Protein AF-A0A453F660-F1 (afdb_monomer_lite)

Sequence (101 aa):
MCHACEMAVVWMTNQLAKNQTQDLIFKYINQLCDRIPSPMGESSVDCSRLASMPDVAFSIGGKQFVLTPEQYILKIGEGDATQCISGFTAMDIPRPRGPLW

pLDDT: mean 87.67, std 8.48, range [61.31, 98.0]

Radius of gyration: 16.18 Å; chains: 1; bounding box: 40×35×41 Å

Secondary structure (DSSP, 8-state):
-HHHHHHHHHHHHHHHHTT--HHHHHHHHHHHHTTSPPTTS--EE-GGGGGGSPPEEEEETTEEEEE-HHHHEEEESSGGG-EEEES-------TTS----

InterPro domains:
  IPR001461 Aspartic peptidase A1 [PTHR47966] (26-101)
  IPR007856 Saposin-like type B, region 1 [PF05184] (2-37)
  IPR008139 Saposin B type domain [PS50015] (1-39)
  IPR021109 Aspartic peptidase domain superfamily [G3DSA:2.40.70.10] (41-101)
  IPR021109 Aspartic peptidase domain superfamily [SSF50630] (25-101)
  IPR033121 Peptidase family A1 domain [PS51767] (1-101)

Foldseek 3Di:
DVVLVVVLVVQLVVVVVVVDDPVVSVVVSVVVVVQPADPVQKGWDDPVCQVVDDWDWDQDPNDTDIDGSVRQWDWDDDDPPTTITGNDGDDDDDPPRDDPD

Structure (mmCIF, N/CA/C/O backbone):
data_AF-A0A453F660-F1
#
_entry.id   AF-A0A453F660-F1
#
loop_
_atom_site.group_PDB
_atom_site.id
_atom_site.type_symbol
_atom_site.label_atom_id
_atom_site.label_alt_id
_atom_site.label_comp_id
_atom_site.label_asym_id
_atom_site.label_entity_id
_atom_site.label_seq_id
_atom_site.pdbx_PDB_ins_code
_atom_site.Cartn_x
_atom_site.Cartn_y
_atom_site.Cartn_z
_atom_site.occupancy
_atom_site.B_iso_or_equiv
_atom_site.auth_seq_id
_atom_site.auth_comp_id
_atom_site.auth_asym_id
_atom_site.auth_atom_id
_atom_site.pdbx_PDB_model_num
ATOM 1 N N . MET A 1 1 ? -5.625 22.706 3.826 1.00 61.31 1 MET A N 1
ATOM 2 C CA . MET A 1 1 ? -5.300 22.149 5.161 1.00 61.31 1 MET A CA 1
ATOM 3 C C . MET A 1 1 ? -6.376 21.187 5.676 1.00 61.31 1 MET A C 1
ATOM 5 O O . MET A 1 1 ? -6.010 20.182 6.266 1.00 61.31 1 MET A O 1
ATOM 9 N N . CYS A 1 2 ? -7.671 21.420 5.414 1.00 82.94 2 CYS A N 1
ATOM 10 C CA . CYS A 1 2 ? -8.749 20.552 5.914 1.00 82.94 2 CYS A CA 1
ATOM 11 C C . CYS A 1 2 ? -8.671 19.084 5.448 1.00 82.94 2 CYS A C 1
ATOM 13 O O . CYS A 1 2 ? -8.738 18.207 6.297 1.00 82.94 2 CYS A O 1
ATOM 15 N N . HIS A 1 3 ? -8.445 18.793 4.159 1.00 81.62 3 HIS A N 1
ATOM 16 C CA . HIS A 1 3 ? -8.391 17.399 3.676 1.00 81.62 3 HIS A CA 1
ATOM 17 C C . HIS A 1 3 ? -7.248 16.576 4.278 1.00 81.62 3 HIS A C 1
ATOM 19 O O . HIS A 1 3 ? -7.448 15.429 4.656 1.00 81.62 3 HIS A O 1
ATOM 25 N N . ALA A 1 4 ? -6.066 17.175 4.445 1.00 83.00 4 ALA A N 1
ATOM 26 C CA . ALA A 1 4 ? -4.954 16.509 5.120 1.00 83.00 4 ALA A CA 1
ATOM 27 C C . ALA A 1 4 ? -5.300 16.163 6.580 1.00 83.00 4 ALA A C 1
ATOM 29 O O . ALA A 1 4 ? -4.938 15.093 7.061 1.00 83.00 4 ALA A O 1
ATOM 30 N N . CYS A 1 5 ? -6.044 17.038 7.266 1.00 88.56 5 CYS A N 1
ATOM 31 C CA . CYS A 1 5 ? -6.541 16.774 8.615 1.00 88.56 5 CYS A CA 1
ATOM 32 C C . CYS A 1 5 ? -7.581 15.641 8.625 1.00 88.56 5 CYS A C 1
ATOM 34 O O . CYS A 1 5 ? -7.460 14.716 9.422 1.00 88.56 5 CYS A O 1
ATOM 36 N N . GLU A 1 6 ? -8.557 15.665 7.709 1.00 88.69 6 GLU A N 1
ATOM 37 C CA . GLU A 1 6 ? -9.554 14.592 7.565 1.00 88.69 6 GLU A CA 1
ATOM 38 C C . GLU A 1 6 ? -8.878 13.229 7.327 1.00 88.69 6 GLU A C 1
ATOM 40 O O . GLU A 1 6 ? -9.193 12.259 8.016 1.00 88.69 6 GLU A O 1
ATOM 45 N N . MET A 1 7 ? -7.888 13.164 6.427 1.00 85.06 7 MET A N 1
ATOM 46 C CA . MET A 1 7 ? -7.103 11.946 6.188 1.00 85.06 7 MET A CA 1
ATOM 47 C C . MET A 1 7 ? -6.329 11.499 7.432 1.00 85.06 7 MET A C 1
ATOM 49 O O . MET A 1 7 ? -6.378 10.324 7.796 1.00 85.06 7 MET A O 1
ATOM 53 N N . ALA A 1 8 ? -5.651 12.425 8.119 1.00 89.25 8 ALA A N 1
ATOM 54 C CA . ALA A 1 8 ? -4.893 12.108 9.326 1.00 89.25 8 ALA A CA 1
ATOM 55 C C . ALA A 1 8 ? -5.789 11.523 10.426 1.00 89.25 8 ALA A C 1
ATOM 57 O O . ALA A 1 8 ? -5.412 10.540 11.063 1.00 89.25 8 ALA A O 1
ATOM 58 N N . VAL A 1 9 ? -6.997 12.066 10.610 1.00 91.69 9 VAL A N 1
ATOM 59 C CA . VAL A 1 9 ? -7.982 11.537 11.565 1.00 91.69 9 VAL A CA 1
ATOM 60 C C . VAL A 1 9 ? -8.409 10.114 11.187 1.00 91.69 9 VAL A C 1
ATOM 62 O O . VAL A 1 9 ? -8.470 9.242 12.057 1.00 91.69 9 VAL A O 1
ATOM 65 N N . VAL A 1 10 ? -8.643 9.827 9.903 1.00 89.44 10 VAL A N 1
ATOM 66 C CA . VAL A 1 10 ? -8.953 8.462 9.432 1.00 89.44 10 VAL A CA 1
ATOM 67 C C . VAL A 1 10 ? -7.793 7.491 9.704 1.00 89.44 10 VAL A C 1
ATOM 69 O O . VAL A 1 10 ? -8.010 6.378 10.185 1.00 89.44 10 VAL A O 1
ATOM 72 N N . TRP A 1 11 ? -6.545 7.897 9.469 1.00 89.75 11 TRP A N 1
ATOM 73 C CA . TRP A 1 11 ? -5.384 7.049 9.762 1.00 89.75 11 TRP A CA 1
ATOM 74 C C . TRP A 1 11 ? -5.179 6.824 11.265 1.00 89.75 11 TRP A C 1
ATOM 76 O O . TRP A 1 11 ? -4.913 5.694 11.678 1.00 89.75 11 TRP A O 1
ATOM 86 N N . MET A 1 12 ? -5.357 7.862 12.090 1.00 92.06 12 MET A N 1
ATOM 87 C CA . MET A 1 12 ? -5.309 7.761 13.555 1.00 92.06 12 MET A CA 1
ATOM 88 C C . MET A 1 12 ? -6.357 6.780 14.073 1.00 92.06 12 MET A C 1
ATOM 90 O O . MET A 1 12 ? -6.031 5.852 14.813 1.00 92.06 12 MET A O 1
ATOM 94 N N . THR A 1 13 ? -7.612 6.955 13.655 1.00 92.50 13 THR A N 1
ATOM 95 C CA . THR A 1 13 ? -8.725 6.089 14.073 1.00 92.50 13 THR A CA 1
ATOM 96 C C . THR A 1 13 ? -8.516 4.634 13.657 1.00 92.50 13 THR A C 1
ATOM 98 O O . THR A 1 13 ? -8.815 3.740 14.447 1.00 92.50 13 THR A O 1
ATOM 101 N N . ASN A 1 14 ? -7.911 4.370 12.491 1.00 92.19 14 ASN A N 1
ATOM 102 C CA . ASN A 1 14 ? -7.547 3.007 12.093 1.00 92.19 14 ASN A CA 1
ATOM 103 C C . ASN A 1 14 ? -6.523 2.361 13.042 1.00 92.19 14 ASN A C 1
ATOM 105 O O . ASN A 1 14 ? -6.661 1.187 13.382 1.00 92.19 14 ASN A O 1
ATOM 109 N N . GLN A 1 15 ? -5.503 3.105 13.480 1.00 93.94 15 GLN A N 1
ATOM 110 C CA . GLN A 1 15 ? -4.500 2.575 14.411 1.00 93.94 15 GLN A CA 1
ATOM 111 C C . GLN A 1 15 ? -5.049 2.419 15.834 1.00 93.94 15 GLN A C 1
ATOM 113 O O . GLN A 1 15 ? -4.718 1.448 16.516 1.00 93.94 15 GLN A O 1
ATOM 118 N N . LEU A 1 16 ? -5.942 3.318 16.260 1.00 94.12 16 LEU A N 1
ATOM 119 C CA . LEU A 1 16 ? -6.677 3.178 17.518 1.00 94.12 16 LEU A CA 1
ATOM 120 C C . LEU A 1 16 ? -7.554 1.921 17.517 1.00 94.12 16 LEU A C 1
ATOM 122 O O . LEU A 1 16 ? -7.555 1.188 18.500 1.00 94.12 16 LEU A O 1
ATOM 126 N N . ALA A 1 17 ? -8.222 1.604 16.402 1.00 93.81 17 ALA A N 1
ATOM 127 C CA . ALA A 1 17 ? -8.997 0.366 16.262 1.00 93.81 17 ALA A CA 1
ATOM 128 C C . ALA A 1 17 ? -8.134 -0.908 16.370 1.00 93.81 17 ALA A C 1
ATOM 130 O O . ALA A 1 17 ? -8.646 -1.982 16.676 1.00 93.81 17 ALA A O 1
ATOM 131 N N . LYS A 1 18 ? -6.816 -0.792 16.155 1.00 94.12 18 LYS A N 1
ATOM 132 C CA . LYS A 1 18 ? -5.827 -1.862 16.363 1.00 94.12 18 LYS A CA 1
ATOM 133 C C . LYS A 1 18 ? -5.205 -1.843 17.767 1.00 94.12 18 LYS A C 1
ATOM 135 O O . LYS A 1 18 ? -4.246 -2.574 18.000 1.00 94.12 18 LYS A O 1
ATOM 140 N N . ASN A 1 19 ? -5.725 -1.025 18.688 1.00 94.56 19 ASN A N 1
ATOM 141 C CA . ASN A 1 19 ? -5.228 -0.844 20.057 1.00 94.56 19 ASN A CA 1
ATOM 142 C C . ASN A 1 19 ? -3.732 -0.470 20.136 1.00 94.56 19 ASN A C 1
ATOM 144 O O . ASN A 1 19 ? -3.023 -0.918 21.038 1.00 94.56 19 ASN A O 1
ATOM 148 N N . GLN A 1 20 ? -3.224 0.331 19.190 1.00 94.06 20 GLN A N 1
ATOM 149 C CA . GLN A 1 20 ? -1.834 0.805 19.235 1.00 94.06 20 GLN A CA 1
ATOM 150 C C . GLN A 1 20 ? -1.618 1.926 20.265 1.00 94.06 20 GLN A C 1
ATOM 152 O O . GLN A 1 20 ? -2.543 2.653 20.622 1.00 94.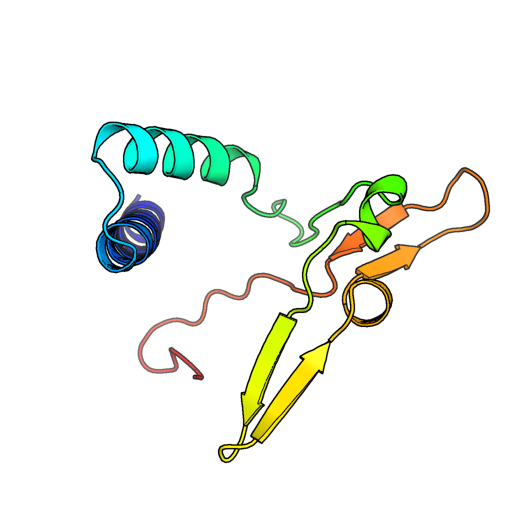06 20 GLN A O 1
ATOM 157 N N . THR A 1 21 ? -0.372 2.092 20.725 1.00 95.88 21 THR A N 1
ATOM 158 C CA . THR A 1 21 ? 0.009 3.175 21.645 1.00 95.88 21 THR A CA 1
ATOM 159 C C . THR A 1 21 ? 0.141 4.511 20.923 1.00 95.88 21 THR A C 1
ATOM 161 O O . THR A 1 21 ? 0.459 4.565 19.735 1.00 95.88 21 THR A O 1
ATOM 164 N N . GLN A 1 22 ? -0.036 5.604 21.666 1.00 93.62 22 GLN A N 1
ATOM 165 C CA . GLN A 1 22 ? 0.083 6.967 21.148 1.00 93.62 22 GLN A CA 1
ATOM 166 C C . GLN A 1 22 ? 1.399 7.193 20.378 1.00 93.62 22 GLN A C 1
ATOM 168 O O . GLN A 1 22 ? 1.372 7.706 19.260 1.00 93.62 22 GLN A O 1
ATOM 173 N N . ASP A 1 23 ? 2.533 6.749 20.924 1.00 95.25 23 ASP A N 1
ATOM 174 C CA . ASP A 1 23 ? 3.846 6.931 20.291 1.00 95.25 23 ASP A CA 1
ATOM 175 C C . ASP A 1 23 ? 3.973 6.179 18.958 1.00 95.25 23 ASP A C 1
ATOM 177 O O . ASP A 1 23 ? 4.539 6.699 17.991 1.00 95.25 23 ASP A O 1
ATOM 181 N N . LEU A 1 24 ? 3.411 4.968 18.873 1.00 93.81 24 LEU A N 1
ATOM 182 C CA . LEU A 1 24 ? 3.399 4.186 17.636 1.00 93.81 24 LEU A CA 1
ATOM 183 C C . LEU A 1 24 ? 2.482 4.812 16.585 1.00 93.81 24 LEU A C 1
ATOM 185 O O . LEU A 1 24 ? 2.858 4.865 15.415 1.00 93.81 24 LEU A O 1
ATOM 189 N N . ILE A 1 25 ? 1.331 5.347 17.000 1.00 92.81 25 ILE A N 1
ATOM 190 C CA . ILE A 1 25 ? 0.396 6.049 16.114 1.00 92.81 25 ILE A CA 1
ATOM 191 C C . ILE A 1 25 ? 1.074 7.275 15.497 1.00 92.81 25 ILE A C 1
ATOM 193 O O . ILE A 1 25 ? 1.049 7.440 14.277 1.00 92.81 25 ILE A O 1
ATOM 197 N N . PHE A 1 26 ? 1.739 8.103 16.309 1.00 91.62 26 PHE A N 1
ATOM 198 C CA . PHE A 1 26 ? 2.462 9.274 15.805 1.00 91.62 26 PHE A CA 1
ATOM 199 C C . PHE A 1 26 ? 3.600 8.890 14.860 1.00 91.62 26 PHE A C 1
ATOM 201 O O . PHE A 1 26 ? 3.741 9.484 13.789 1.00 91.62 26 PHE A O 1
ATOM 208 N N . LYS A 1 27 ? 4.385 7.865 15.212 1.00 92.94 27 LYS A N 1
ATOM 209 C CA . LYS A 1 27 ? 5.447 7.352 14.340 1.00 92.94 27 LYS A CA 1
ATOM 210 C C . LYS A 1 27 ? 4.891 6.864 13.001 1.00 92.94 27 LYS A C 1
ATOM 212 O O . LYS A 1 27 ? 5.457 7.185 11.959 1.00 92.94 27 LYS A O 1
ATOM 217 N N . TYR A 1 28 ? 3.792 6.115 13.025 1.00 90.56 28 TYR A N 1
ATOM 218 C CA . TYR A 1 28 ? 3.140 5.593 11.828 1.00 90.56 28 TYR A CA 1
ATOM 219 C C . TYR A 1 28 ? 2.650 6.717 10.909 1.00 90.56 28 TYR A C 1
ATOM 221 O O . TYR A 1 28 ? 2.920 6.688 9.713 1.00 90.56 28 TYR A O 1
ATOM 229 N N . ILE A 1 29 ? 1.989 7.737 11.460 1.00 89.75 29 ILE A N 1
ATOM 230 C CA . ILE A 1 29 ? 1.444 8.850 10.669 1.00 89.75 29 ILE A CA 1
ATOM 231 C C . ILE A 1 29 ? 2.551 9.669 10.016 1.00 89.75 29 ILE A C 1
ATOM 233 O O . ILE A 1 29 ? 2.441 9.993 8.838 1.00 89.75 29 ILE A O 1
ATOM 237 N N . ASN A 1 30 ? 3.643 9.941 10.734 1.00 88.12 30 ASN A N 1
ATOM 238 C CA . ASN A 1 30 ? 4.788 10.643 10.152 1.00 88.12 30 ASN A CA 1
ATOM 239 C C . ASN A 1 30 ? 5.376 9.877 8.957 1.00 88.12 30 ASN A C 1
ATOM 241 O O . ASN A 1 30 ? 5.711 10.488 7.950 1.00 88.12 30 ASN A O 1
ATOM 245 N N . GLN A 1 31 ? 5.425 8.543 9.025 1.00 87.94 31 GLN A N 1
ATOM 246 C CA . GLN A 1 31 ? 5.881 7.711 7.906 1.00 87.94 31 GLN A CA 1
ATOM 247 C C . GLN A 1 31 ? 4.909 7.684 6.718 1.00 87.94 31 GLN A C 1
ATOM 249 O O . GLN A 1 31 ? 5.322 7.353 5.608 1.00 87.94 31 GLN A O 1
ATOM 254 N N . LEU A 1 32 ? 3.621 7.975 6.925 1.00 84.75 32 LEU A N 1
ATOM 255 C CA . LEU A 1 32 ? 2.648 8.027 5.831 1.00 84.75 32 LEU A CA 1
ATOM 256 C C . LEU A 1 32 ? 2.816 9.272 4.964 1.00 84.75 32 LEU A C 1
ATOM 258 O O . LEU A 1 32 ? 2.539 9.196 3.770 1.00 84.75 32 LEU A O 1
ATOM 262 N N . CYS A 1 33 ? 3.310 10.379 5.523 1.00 78.88 33 CYS A N 1
ATOM 263 C CA . CYS A 1 33 ? 3.619 11.587 4.756 1.00 78.88 33 CYS A CA 1
ATOM 264 C C . CYS A 1 33 ? 4.614 11.305 3.619 1.00 78.88 33 CYS A C 1
ATOM 266 O O . CYS A 1 33 ? 4.436 11.812 2.516 1.00 78.88 33 CYS A O 1
ATOM 268 N N . ASP A 1 34 ? 5.589 10.423 3.860 1.00 79.75 34 ASP A N 1
ATOM 269 C CA . ASP A 1 34 ? 6.595 10.012 2.869 1.00 79.75 34 ASP A CA 1
ATOM 270 C C . ASP A 1 34 ? 6.038 9.065 1.790 1.00 79.75 34 ASP A C 1
ATOM 272 O O . ASP A 1 34 ? 6.735 8.711 0.841 1.00 79.75 34 ASP A O 1
ATOM 276 N N . ARG A 1 35 ? 4.793 8.602 1.952 1.00 77.75 35 ARG A N 1
ATOM 277 C CA . ARG A 1 35 ? 4.131 7.618 1.080 1.00 77.75 35 ARG A CA 1
ATOM 278 C C . ARG A 1 35 ? 2.915 8.186 0.358 1.00 77.75 35 ARG A C 1
ATOM 280 O O . ARG A 1 35 ? 2.179 7.429 -0.273 1.00 77.75 35 ARG A O 1
ATOM 287 N N . ILE A 1 36 ? 2.682 9.492 0.470 1.00 77.12 36 ILE A N 1
ATOM 288 C CA . ILE A 1 36 ? 1.638 10.164 -0.301 1.00 77.12 36 ILE A CA 1
ATOM 289 C C . ILE A 1 36 ? 2.006 10.038 -1.790 1.00 77.12 36 ILE A C 1
ATOM 291 O O . ILE A 1 36 ? 3.159 10.304 -2.141 1.00 77.12 36 ILE A O 1
ATOM 295 N N . PRO A 1 37 ? 1.068 9.615 -2.662 1.00 73.25 37 PRO A N 1
ATOM 296 C CA . PRO A 1 37 ? 1.330 9.482 -4.090 1.00 73.25 37 PRO A CA 1
ATOM 297 C C . PRO A 1 37 ? 1.889 10.770 -4.693 1.00 73.25 37 PRO A C 1
ATOM 299 O O . PRO A 1 37 ? 1.577 11.875 -4.237 1.00 73.25 37 PRO A O 1
ATOM 302 N N . SER A 1 38 ? 2.693 10.630 -5.748 1.00 70.38 38 SER A N 1
ATOM 303 C CA . SER A 1 38 ? 3.195 11.789 -6.487 1.00 70.38 38 SER A CA 1
ATOM 304 C C . SER A 1 38 ? 2.032 12.635 -7.040 1.00 70.38 38 SER A C 1
ATOM 306 O O . SER A 1 38 ? 0.932 12.112 -7.234 1.00 70.38 38 SER A O 1
ATOM 308 N N . PRO A 1 39 ? 2.240 13.927 -7.363 1.00 69.94 39 PRO A N 1
ATOM 309 C CA . PRO A 1 39 ? 1.196 14.761 -7.970 1.00 69.94 39 PRO A CA 1
ATOM 310 C C . PRO A 1 39 ? 0.612 14.190 -9.272 1.00 69.94 39 PRO A C 1
ATOM 312 O O . PRO A 1 39 ? -0.506 14.535 -9.641 1.00 69.94 39 PRO A O 1
ATOM 315 N N . MET A 1 40 ? 1.358 13.316 -9.960 1.00 68.69 40 MET A N 1
ATOM 316 C CA . MET A 1 40 ? 0.915 12.609 -11.166 1.00 68.69 40 MET A CA 1
ATOM 317 C C . MET A 1 40 ? 0.153 11.304 -10.864 1.00 68.69 40 MET A C 1
ATOM 319 O O . MET A 1 40 ? -0.245 10.600 -11.783 1.00 68.69 40 MET A O 1
ATOM 323 N N . GLY A 1 41 ? -0.081 10.981 -9.588 1.00 71.31 41 GLY A N 1
ATOM 324 C CA . GLY A 1 41 ? -0.863 9.824 -9.140 1.00 71.31 41 GLY A CA 1
ATOM 325 C C . GLY A 1 41 ? -0.097 8.499 -9.123 1.00 71.31 41 GLY A C 1
ATOM 326 O O . GLY A 1 41 ? -0.634 7.491 -8.665 1.00 71.31 41 GLY A O 1
ATOM 327 N N . GLU A 1 42 ? 1.153 8.495 -9.584 1.00 74.50 42 GLU A N 1
ATOM 328 C CA . GLU A 1 42 ? 2.012 7.315 -9.605 1.00 74.50 42 GLU A CA 1
ATOM 329 C C . GLU A 1 42 ? 2.656 7.087 -8.235 1.00 74.50 42 GLU A C 1
ATOM 331 O O . GLU A 1 42 ? 3.167 8.021 -7.601 1.00 74.50 42 GLU A O 1
ATOM 336 N N . SER A 1 43 ? 2.673 5.821 -7.818 1.00 84.38 43 SER A N 1
ATOM 337 C CA . SER A 1 43 ? 3.342 5.349 -6.606 1.00 84.38 43 SER A CA 1
ATOM 338 C C . SER A 1 43 ? 4.362 4.283 -6.994 1.00 84.38 43 SER A C 1
ATOM 340 O O . SER A 1 43 ? 4.019 3.107 -7.149 1.00 84.38 43 SER A O 1
ATOM 342 N N . SER A 1 44 ? 5.606 4.719 -7.201 1.00 86.69 44 SER A N 1
ATOM 343 C CA . SER A 1 44 ? 6.731 3.832 -7.511 1.00 86.69 44 SER A CA 1
ATOM 344 C C . SER A 1 44 ? 7.046 2.929 -6.319 1.00 86.69 44 SER A C 1
ATOM 346 O O . SER A 1 44 ? 7.034 3.375 -5.168 1.00 86.69 44 SER A O 1
ATOM 348 N N . VAL A 1 45 ? 7.333 1.660 -6.594 1.00 89.00 45 VAL A N 1
ATOM 349 C CA . VAL A 1 45 ? 7.719 0.670 -5.587 1.00 89.00 45 VAL A CA 1
ATOM 350 C C . 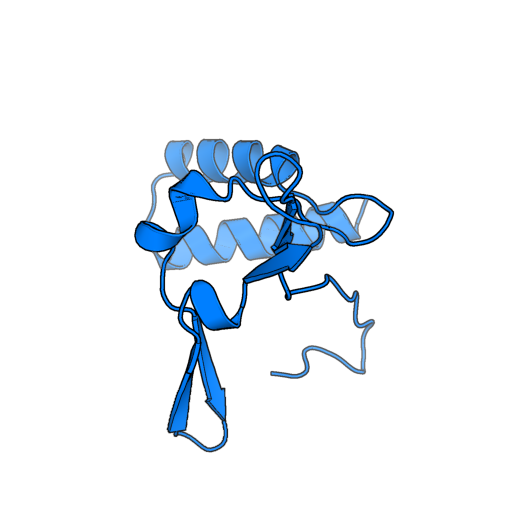VAL A 1 45 ? 9.002 -0.039 -5.996 1.00 89.00 45 VAL A C 1
ATOM 352 O O . VAL A 1 45 ? 9.328 -0.163 -7.174 1.00 89.00 45 VAL A O 1
ATOM 355 N N . ASP A 1 46 ? 9.726 -0.547 -5.006 1.00 88.75 46 ASP A N 1
ATOM 356 C CA . ASP A 1 46 ? 10.898 -1.379 -5.246 1.00 88.75 46 ASP A CA 1
ATOM 357 C C . ASP A 1 46 ? 10.470 -2.756 -5.780 1.00 88.75 46 ASP A C 1
ATOM 359 O O . ASP A 1 46 ? 9.853 -3.552 -5.062 1.00 88.75 46 ASP A O 1
ATOM 363 N N . CYS A 1 47 ? 10.820 -3.040 -7.038 1.00 90.44 47 CYS A N 1
ATOM 364 C CA . CYS A 1 47 ? 10.529 -4.308 -7.703 1.00 90.44 47 CYS A CA 1
ATOM 365 C C . CYS A 1 47 ? 11.068 -5.530 -6.945 1.00 90.44 47 CYS A C 1
ATOM 367 O O . CYS A 1 47 ? 10.462 -6.600 -7.012 1.00 90.44 47 CYS A O 1
ATOM 369 N N . SER A 1 48 ? 12.182 -5.394 -6.215 1.00 91.31 48 SER A N 1
ATOM 370 C CA . SER A 1 48 ? 12.797 -6.504 -5.471 1.00 91.31 48 SER A CA 1
ATOM 371 C C . SER A 1 48 ? 11.959 -6.954 -4.272 1.00 91.31 48 SER A C 1
ATOM 373 O O . SER A 1 48 ? 12.106 -8.072 -3.778 1.00 91.31 48 SER A O 1
ATOM 375 N N . ARG A 1 49 ? 11.035 -6.100 -3.819 1.00 90.62 49 ARG A N 1
ATOM 376 C CA . ARG A 1 49 ? 10.217 -6.339 -2.629 1.00 90.62 49 ARG A CA 1
ATOM 377 C C . ARG A 1 49 ? 8.888 -7.016 -2.925 1.00 90.62 49 ARG A C 1
ATOM 379 O O . ARG A 1 49 ? 8.184 -7.315 -1.964 1.00 90.62 49 ARG A O 1
ATOM 386 N N . LEU A 1 50 ? 8.562 -7.292 -4.191 1.00 92.19 50 LEU A N 1
ATOM 387 C CA . LEU A 1 50 ? 7.274 -7.861 -4.610 1.00 92.19 50 LEU A CA 1
ATOM 388 C C . LEU A 1 50 ? 6.867 -9.084 -3.781 1.00 92.19 50 LEU A C 1
ATOM 390 O O . LEU A 1 50 ? 5.786 -9.104 -3.208 1.00 92.19 50 LEU A O 1
ATOM 394 N N . ALA A 1 51 ? 7.787 -10.038 -3.615 1.00 92.81 51 ALA A N 1
ATOM 395 C CA . ALA A 1 51 ? 7.545 -11.284 -2.885 1.00 92.81 51 ALA A CA 1
ATOM 396 C C . ALA A 1 51 ? 7.266 -11.093 -1.379 1.00 92.81 51 ALA A C 1
ATOM 398 O O . ALA A 1 51 ? 6.805 -12.012 -0.712 1.00 92.81 51 ALA A O 1
ATOM 399 N N . SER A 1 52 ? 7.581 -9.916 -0.829 1.00 94.75 52 SER A N 1
ATOM 400 C CA . SER A 1 52 ? 7.322 -9.557 0.572 1.00 94.75 52 SER A CA 1
ATOM 401 C C . SER A 1 52 ? 6.073 -8.696 0.756 1.00 94.75 52 SER A C 1
ATOM 403 O O . SER A 1 52 ? 5.719 -8.364 1.889 1.00 94.75 52 SER A O 1
ATOM 405 N N . MET A 1 53 ? 5.443 -8.269 -0.341 1.00 94.94 53 MET A N 1
ATOM 406 C CA . MET A 1 53 ? 4.255 -7.434 -0.270 1.00 94.94 53 MET A CA 1
ATOM 407 C C . MET A 1 53 ? 3.030 -8.281 0.101 1.00 94.94 53 MET A C 1
ATOM 409 O O . MET A 1 53 ? 2.958 -9.454 -0.260 1.00 94.94 53 MET A O 1
ATOM 413 N N . PRO A 1 54 ? 2.070 -7.715 0.849 1.00 96.50 54 PRO A N 1
ATOM 414 C CA . PRO A 1 54 ? 0.892 -8.455 1.269 1.00 96.50 54 PRO A CA 1
ATOM 415 C C . PRO A 1 54 ? -0.089 -8.649 0.112 1.00 96.50 54 PRO A C 1
ATOM 417 O O . PRO A 1 54 ? -0.176 -7.816 -0.791 1.00 96.50 54 PRO A O 1
ATOM 420 N N . ASP A 1 55 ? -0.904 -9.690 0.206 1.00 97.31 55 ASP A N 1
ATOM 421 C CA . ASP A 1 55 ? -2.108 -9.805 -0.608 1.00 97.31 55 ASP A CA 1
ATOM 422 C C . ASP A 1 55 ? -3.130 -8.725 -0.213 1.00 97.31 55 ASP A C 1
ATOM 424 O O . ASP A 1 55 ? -3.301 -8.399 0.968 1.00 97.31 55 ASP A O 1
ATOM 428 N N . VAL A 1 56 ? -3.839 -8.181 -1.204 1.00 96.00 56 VAL A N 1
ATOM 429 C CA . VAL A 1 56 ? -4.918 -7.202 -1.003 1.00 96.00 56 VAL A CA 1
ATOM 430 C C . VAL A 1 56 ? -6.251 -7.863 -1.318 1.00 96.00 56 VAL A C 1
ATOM 432 O O . VAL A 1 56 ? -6.405 -8.459 -2.376 1.00 96.00 56 VAL A O 1
ATOM 435 N N . ALA A 1 57 ? -7.238 -7.742 -0.429 1.00 96.56 57 ALA A N 1
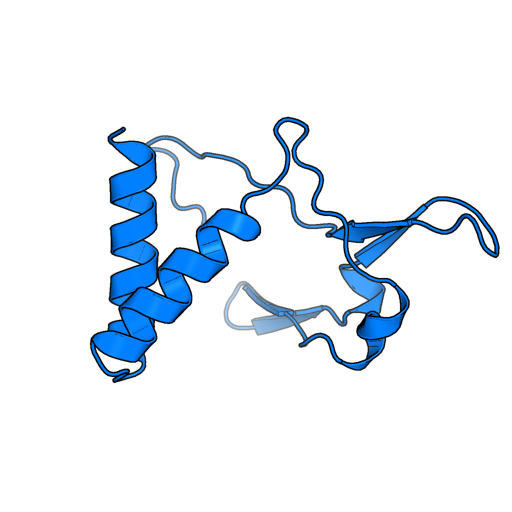ATOM 436 C CA . ALA A 1 57 ? -8.549 -8.361 -0.612 1.00 96.56 57 ALA A CA 1
ATOM 437 C C . ALA A 1 57 ? -9.680 -7.326 -0.649 1.00 96.56 57 ALA A C 1
ATOM 439 O O . ALA A 1 57 ? -9.807 -6.499 0.255 1.00 96.56 57 ALA A O 1
ATOM 440 N N . PHE A 1 58 ? -10.550 -7.428 -1.656 1.00 94.88 58 PHE A N 1
ATOM 441 C CA . PHE A 1 58 ? -11.795 -6.664 -1.755 1.00 94.88 58 PHE A CA 1
ATOM 442 C C . PHE A 1 58 ? -12.995 -7.549 -1.421 1.00 94.88 58 PHE A C 1
ATOM 444 O O . PHE A 1 58 ? -13.099 -8.672 -1.909 1.00 94.88 58 PHE A O 1
ATOM 451 N N . SER A 1 59 ? -13.923 -7.041 -0.609 1.00 95.00 59 SER A N 1
ATOM 452 C CA . SER A 1 59 ? -15.180 -7.736 -0.308 1.00 95.00 59 SER A CA 1
ATOM 453 C C . SER A 1 59 ? -16.293 -7.225 -1.218 1.00 95.00 59 SER A C 1
ATOM 455 O O . SER A 1 59 ? -16.735 -6.091 -1.068 1.00 95.00 59 SER A O 1
ATOM 457 N N . ILE A 1 60 ? -16.757 -8.053 -2.157 1.00 95.31 60 ILE A N 1
ATOM 458 C CA . ILE A 1 60 ? -17.804 -7.697 -3.127 1.00 95.31 60 ILE A CA 1
ATOM 459 C C . ILE A 1 60 ? -18.906 -8.754 -3.049 1.00 95.31 60 ILE A C 1
ATOM 461 O O . ILE A 1 60 ? -18.664 -9.941 -3.268 1.00 95.31 60 ILE A O 1
ATOM 465 N N . GLY A 1 61 ? -20.124 -8.339 -2.684 1.00 94.12 61 GLY A N 1
ATOM 466 C CA . GLY A 1 61 ? -21.255 -9.261 -2.514 1.00 94.12 61 GLY A CA 1
ATOM 467 C C . GLY A 1 61 ? -21.007 -10.350 -1.459 1.00 94.12 61 GLY A C 1
ATOM 468 O O . GLY A 1 61 ? -21.409 -11.494 -1.652 1.00 94.12 61 GLY A O 1
ATOM 469 N N . GLY A 1 62 ? -20.280 -10.021 -0.383 1.00 93.56 62 GLY A N 1
ATOM 470 C CA . GLY A 1 62 ? -19.920 -10.960 0.689 1.00 93.56 62 GLY A CA 1
ATOM 471 C C . GLY A 1 62 ? -18.814 -11.964 0.335 1.00 93.56 62 GLY A C 1
ATOM 472 O O . GLY A 1 62 ? -18.470 -12.798 1.168 1.00 93.56 62 GLY A O 1
ATOM 473 N N . LYS A 1 63 ? -18.241 -11.894 -0.874 1.00 96.44 63 LYS A N 1
ATOM 474 C CA . LYS A 1 63 ? -17.111 -12.727 -1.309 1.00 96.44 63 LYS A CA 1
ATOM 475 C C . LYS A 1 63 ? -15.815 -11.925 -1.300 1.00 96.44 63 LYS A C 1
ATOM 477 O O . LYS A 1 63 ? -15.824 -10.747 -1.650 1.00 96.44 63 LYS A O 1
ATOM 482 N N . GLN A 1 64 ? -14.712 -12.575 -0.936 1.00 97.56 64 GLN A N 1
ATOM 483 C CA . GLN A 1 64 ? -13.380 -11.975 -0.996 1.00 97.56 64 GLN A CA 1
ATOM 484 C C . GLN A 1 64 ? -12.736 -12.206 -2.365 1.00 97.56 64 GLN A C 1
ATOM 486 O O . GLN A 1 64 ? -12.679 -13.336 -2.848 1.00 97.56 64 GLN A O 1
ATOM 491 N N . PHE A 1 65 ? -12.228 -11.131 -2.958 1.00 97.31 65 PHE A N 1
ATOM 492 C CA . PHE A 1 65 ? -11.441 -11.122 -4.184 1.00 97.31 65 PHE A CA 1
ATOM 493 C C . PHE A 1 65 ? -10.025 -10.688 -3.830 1.00 97.31 65 PHE A C 1
ATOM 495 O O . PHE A 1 65 ? -9.791 -9.518 -3.530 1.00 97.31 65 PHE A O 1
ATOM 502 N N . VAL A 1 66 ? -9.115 -11.657 -3.807 1.00 98.00 66 VAL A N 1
ATOM 503 C CA . VAL A 1 66 ? -7.717 -11.461 -3.419 1.00 98.00 66 VAL A CA 1
ATOM 504 C C . VAL A 1 66 ? -6.884 -11.139 -4.656 1.00 98.00 66 VAL A C 1
ATOM 506 O O . VAL A 1 66 ? -7.023 -11.800 -5.683 1.00 98.00 66 VAL A O 1
ATOM 509 N N . LEU A 1 67 ? -6.031 -10.127 -4.539 1.00 97.88 67 LEU A N 1
ATOM 510 C CA . LEU A 1 67 ? -5.021 -9.731 -5.509 1.00 97.88 67 LEU A CA 1
ATOM 511 C C . LEU A 1 67 ? -3.639 -9.979 -4.905 1.00 97.88 67 LEU A C 1
ATOM 513 O O . LEU A 1 67 ? -3.320 -9.410 -3.855 1.00 97.88 67 LEU A O 1
ATOM 517 N N . THR A 1 68 ? -2.822 -10.787 -5.576 1.00 97.31 68 THR A N 1
ATOM 518 C CA . THR A 1 68 ? -1.415 -10.988 -5.198 1.00 97.31 68 THR A CA 1
ATOM 519 C C . THR A 1 68 ? -0.553 -9.806 -5.660 1.00 97.31 68 THR A C 1
ATOM 521 O O . THR A 1 68 ? -0.973 -9.058 -6.555 1.00 97.31 68 THR A O 1
ATOM 524 N N . PRO A 1 69 ? 0.661 -9.618 -5.109 1.00 96.69 69 PRO A N 1
ATOM 525 C CA . PRO A 1 69 ? 1.583 -8.563 -5.537 1.00 96.69 69 PRO A CA 1
ATOM 526 C C . PRO A 1 69 ? 1.831 -8.514 -7.045 1.00 96.69 69 PRO A C 1
ATOM 528 O O . PRO A 1 69 ? 1.910 -7.437 -7.631 1.00 96.69 69 PRO A O 1
ATOM 531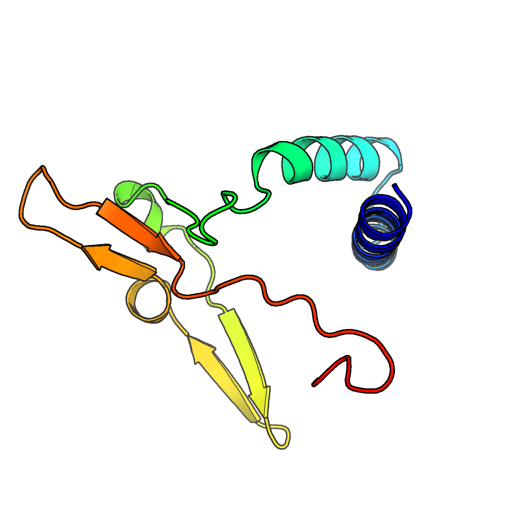 N N . GLU A 1 70 ? 1.886 -9.670 -7.700 1.00 95.12 70 GLU A N 1
ATOM 532 C CA . GLU A 1 70 ? 2.070 -9.783 -9.148 1.00 95.12 70 GLU A CA 1
ATOM 533 C C . GLU A 1 70 ? 0.864 -9.271 -9.946 1.00 95.12 70 GLU A C 1
ATOM 535 O O . GLU A 1 70 ? 1.010 -8.943 -11.121 1.00 95.12 70 GLU A O 1
ATOM 540 N N . GLN A 1 71 ? -0.321 -9.215 -9.333 1.00 96.06 71 GLN A N 1
ATOM 541 C CA . GLN A 1 71 ? -1.562 -8.781 -9.976 1.00 96.06 71 GLN A CA 1
ATOM 542 C C . GLN A 1 71 ? -1.843 -7.290 -9.782 1.00 96.06 71 GLN A C 1
ATOM 544 O O . GLN A 1 71 ? -2.460 -6.679 -10.652 1.00 96.06 71 GLN A O 1
ATOM 549 N N . TYR A 1 72 ? -1.423 -6.701 -8.657 1.00 95.25 72 TYR A N 1
ATOM 550 C CA . TYR A 1 72 ? -1.672 -5.283 -8.373 1.00 95.25 72 TYR A CA 1
ATOM 551 C C . TYR A 1 72 ? -0.458 -4.369 -8.590 1.00 95.25 72 TYR A C 1
ATOM 553 O O . TYR A 1 72 ? -0.604 -3.152 -8.479 1.00 95.25 72 TYR A O 1
ATOM 561 N N . ILE A 1 73 ? 0.726 -4.906 -8.907 1.00 95.00 73 ILE A N 1
ATOM 562 C CA . ILE A 1 73 ? 1.899 -4.115 -9.303 1.00 95.00 73 ILE A CA 1
ATOM 563 C C . ILE A 1 73 ? 2.146 -4.239 -10.806 1.00 95.00 73 ILE A C 1
ATOM 565 O O . ILE A 1 73 ? 2.302 -5.330 -11.350 1.00 95.00 73 ILE A O 1
ATOM 569 N N . LEU A 1 74 ? 2.249 -3.091 -11.468 1.00 93.00 74 LEU A N 1
ATOM 570 C CA . LEU A 1 74 ? 2.558 -2.971 -12.885 1.00 93.00 74 LEU A CA 1
ATOM 571 C C . LEU A 1 74 ? 4.072 -2.859 -13.077 1.00 93.00 74 LEU A C 1
ATOM 573 O O . LEU A 1 74 ? 4.721 -2.052 -12.414 1.00 93.00 74 LEU A O 1
ATOM 577 N N . LYS A 1 75 ? 4.628 -3.644 -14.003 1.00 92.06 75 LYS A N 1
ATOM 578 C CA . LYS A 1 75 ? 6.031 -3.555 -14.432 1.00 92.06 75 LYS A CA 1
ATOM 579 C C . LYS A 1 75 ? 6.092 -2.852 -15.782 1.00 92.06 75 LYS A C 1
ATOM 581 O O . LYS A 1 75 ? 5.463 -3.311 -16.731 1.00 92.06 75 LYS A O 1
ATOM 586 N N . ILE A 1 76 ? 6.824 -1.748 -15.858 1.00 89.88 76 ILE A N 1
ATOM 587 C CA . ILE A 1 76 ? 6.975 -0.930 -17.064 1.00 89.88 76 ILE A CA 1
ATOM 588 C C . ILE A 1 76 ? 8.452 -0.912 -17.456 1.00 89.88 76 ILE A C 1
ATOM 590 O O . ILE A 1 76 ? 9.310 -0.687 -16.607 1.00 89.88 76 ILE A O 1
ATOM 594 N N . GLY A 1 77 ? 8.747 -1.134 -18.736 1.00 88.00 77 GLY A N 1
ATOM 595 C CA . GLY A 1 77 ? 10.117 -1.275 -19.237 1.00 88.00 77 GLY A CA 1
ATOM 596 C C . GLY A 1 77 ? 10.590 -2.731 -19.271 1.00 88.00 77 GLY A C 1
ATOM 597 O O . GLY A 1 77 ? 9.818 -3.653 -19.012 1.00 88.00 7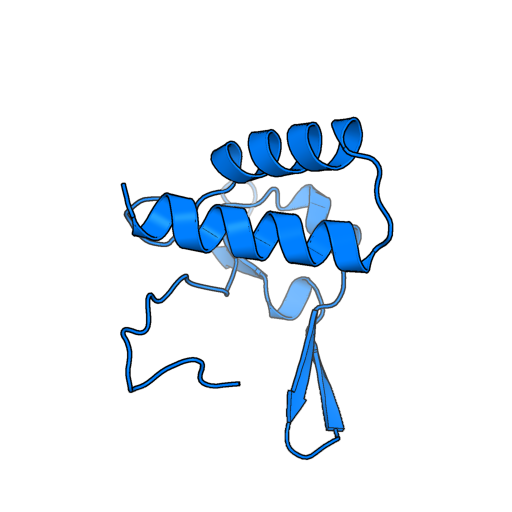7 GLY A O 1
ATOM 598 N N . GLU A 1 78 ? 11.858 -2.933 -19.626 1.00 85.25 78 GLU A N 1
ATOM 599 C CA . GLU A 1 78 ? 12.460 -4.259 -19.797 1.00 85.25 78 GLU A CA 1
ATOM 600 C C . GLU A 1 78 ? 13.828 -4.347 -19.110 1.00 85.25 78 GLU A C 1
ATOM 602 O O . GLU A 1 78 ? 14.575 -3.367 -19.034 1.00 85.25 78 GLU A O 1
ATOM 607 N N . GLY A 1 79 ? 14.167 -5.546 -18.627 1.00 82.50 79 GLY A N 1
ATOM 608 C CA . GLY A 1 79 ? 15.463 -5.838 -18.012 1.00 82.50 79 GLY A CA 1
ATOM 609 C C . GLY A 1 79 ? 15.764 -4.943 -16.809 1.00 82.50 79 GLY A C 1
ATOM 610 O O . GLY A 1 79 ? 14.895 -4.696 -15.970 1.00 82.50 79 GLY A O 1
ATOM 611 N N . ASP A 1 80 ? 16.989 -4.429 -16.744 1.00 81.62 80 ASP A N 1
ATOM 612 C CA . ASP A 1 80 ? 17.466 -3.585 -15.641 1.00 81.62 80 ASP A CA 1
ATOM 613 C C . ASP A 1 80 ? 16.785 -2.205 -15.582 1.00 81.62 80 ASP A C 1
ATOM 615 O O . ASP A 1 80 ? 16.873 -1.516 -14.568 1.00 81.62 80 ASP A O 1
ATOM 619 N N . ALA A 1 81 ? 16.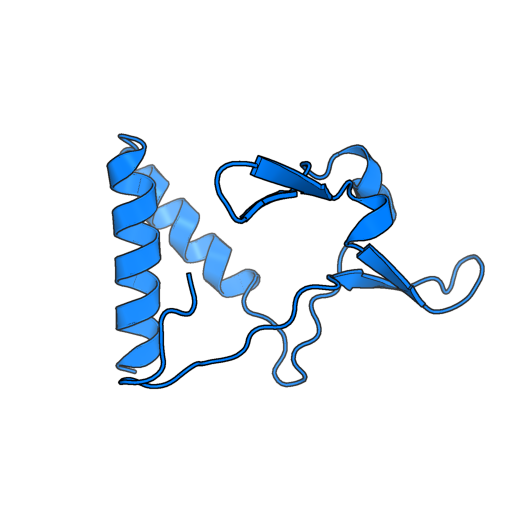074 -1.805 -16.642 1.00 84.06 81 ALA A N 1
ATOM 620 C CA . ALA A 1 81 ? 15.293 -0.569 -16.689 1.00 84.06 81 ALA A CA 1
ATOM 621 C C . ALA A 1 81 ? 13.829 -0.766 -16.246 1.00 84.06 81 ALA A C 1
ATOM 623 O O . ALA A 1 81 ? 13.003 0.125 -16.444 1.00 84.06 81 ALA A O 1
ATOM 624 N N . THR A 1 82 ? 13.485 -1.924 -15.671 1.00 90.31 82 THR A N 1
ATOM 625 C CA . THR A 1 82 ? 12.118 -2.205 -15.213 1.00 90.31 82 THR A CA 1
ATOM 626 C C . THR A 1 82 ? 11.752 -1.328 -14.014 1.00 90.31 82 THR A C 1
ATOM 628 O O . THR A 1 82 ? 12.356 -1.427 -12.946 1.00 90.31 82 THR A O 1
ATOM 631 N N . GLN A 1 83 ? 10.701 -0.526 -14.163 1.00 90.38 83 GLN A N 1
ATOM 632 C CA . GLN A 1 83 ? 10.075 0.235 -13.088 1.00 90.38 83 GLN A CA 1
ATOM 633 C C . GLN A 1 83 ? 8.811 -0.481 -12.601 1.00 90.38 83 GLN A C 1
ATOM 635 O O . GLN A 1 83 ? 7.995 -0.929 -13.406 1.00 90.38 83 GLN A O 1
ATOM 640 N N . CYS A 1 84 ? 8.621 -0.555 -11.283 1.00 92.25 84 CYS A N 1
ATOM 641 C CA . CYS A 1 84 ? 7.404 -1.095 -10.684 1.00 92.25 84 CYS A CA 1
ATOM 642 C C . CYS A 1 84 ? 6.525 0.027 -10.138 1.00 92.25 84 CYS A C 1
ATOM 644 O O . CYS A 1 84 ? 6.984 0.873 -9.371 1.00 92.25 84 CYS A O 1
ATOM 646 N N . ILE A 1 85 ? 5.251 0.021 -10.518 1.00 91.44 85 ILE A N 1
ATOM 647 C CA . ILE A 1 85 ? 4.266 1.024 -10.114 1.00 91.44 85 ILE A CA 1
ATOM 648 C C . ILE A 1 85 ? 3.058 0.316 -9.506 1.00 91.44 85 ILE A C 1
ATOM 650 O O . ILE A 1 85 ? 2.592 -0.699 -10.022 1.00 91.44 85 ILE A O 1
ATOM 654 N N . SER A 1 86 ? 2.536 0.851 -8.405 1.00 91.44 86 SER A N 1
ATOM 655 C CA . SER A 1 86 ? 1.239 0.433 -7.867 1.00 91.44 86 SER A CA 1
ATOM 656 C C . SER A 1 86 ? 0.132 0.606 -8.910 1.00 91.44 86 SER A C 1
ATOM 658 O O . SER A 1 86 ? -0.058 1.700 -9.433 1.00 91.44 86 SER A O 1
ATOM 660 N N . GLY A 1 87 ? -0.652 -0.444 -9.154 1.00 91.62 87 GLY A N 1
ATOM 661 C CA . GLY A 1 87 ? -1.877 -0.374 -9.956 1.00 91.62 87 GLY A CA 1
ATOM 662 C C . GLY A 1 87 ? -3.025 0.367 -9.258 1.00 91.62 87 GLY A C 1
ATOM 663 O O . GLY A 1 87 ? -4.053 0.630 -9.877 1.00 91.62 87 GLY A O 1
ATOM 664 N N . PHE A 1 88 ? -2.868 0.718 -7.977 1.00 89.88 88 PHE A N 1
ATOM 665 C CA . PHE A 1 88 ? -3.795 1.591 -7.260 1.00 89.88 88 PHE A CA 1
ATOM 666 C C . PHE A 1 88 ? -3.446 3.060 -7.485 1.00 89.88 88 PHE A C 1
ATOM 668 O O . PHE A 1 88 ? -2.313 3.476 -7.234 1.00 89.88 88 PHE A O 1
ATOM 675 N N . THR A 1 89 ? -4.452 3.848 -7.857 1.00 85.00 89 THR A N 1
ATOM 676 C CA . THR A 1 89 ? -4.368 5.304 -7.994 1.00 85.00 89 THR A CA 1
ATOM 677 C C . THR A 1 89 ? -5.281 5.966 -6.970 1.00 85.00 89 THR A C 1
ATOM 679 O O . THR A 1 89 ? -6.406 5.516 -6.743 1.00 85.00 89 THR A O 1
ATOM 682 N N . ALA A 1 90 ? -4.807 7.046 -6.351 1.00 80.31 90 ALA A N 1
ATOM 683 C CA . ALA A 1 90 ? -5.635 7.845 -5.461 1.00 80.31 90 ALA A CA 1
ATOM 684 C C . ALA A 1 90 ? -6.666 8.647 -6.269 1.00 80.31 90 ALA A C 1
ATOM 686 O O . ALA A 1 90 ? -6.320 9.346 -7.219 1.00 80.31 90 ALA A O 1
ATOM 687 N N . MET A 1 91 ? -7.931 8.559 -5.869 1.00 79.88 91 MET A N 1
ATOM 688 C CA . MET A 1 91 ? -9.017 9.359 -6.425 1.00 79.88 91 MET A CA 1
ATOM 689 C C . MET A 1 91 ? -9.803 9.972 -5.271 1.00 79.88 91 MET A C 1
ATOM 691 O O . MET A 1 91 ? -10.481 9.260 -4.531 1.00 79.88 91 MET A O 1
ATOM 695 N N . ASP A 1 92 ? -9.716 11.294 -5.124 1.00 75.75 92 ASP A N 1
ATOM 696 C CA . ASP A 1 92 ? -10.507 12.025 -4.137 1.00 75.75 92 ASP A CA 1
ATOM 697 C C . ASP A 1 92 ? -11.965 12.098 -4.601 1.00 75.75 92 ASP A C 1
ATOM 699 O O . ASP A 1 92 ? -12.304 12.798 -5.557 1.00 75.75 92 ASP A O 1
ATOM 703 N N . ILE A 1 93 ? -12.844 11.359 -3.923 1.00 78.88 93 ILE A N 1
ATOM 704 C CA . ILE A 1 93 ? -14.279 11.335 -4.221 1.00 78.88 93 ILE A CA 1
ATOM 705 C C . ILE A 1 93 ? -14.987 12.308 -3.272 1.00 78.88 93 ILE A C 1
ATOM 707 O O . ILE A 1 93 ? -15.125 12.013 -2.080 1.00 78.88 93 ILE A O 1
ATOM 711 N N . PRO A 1 94 ? -15.464 13.469 -3.757 1.00 73.19 94 PRO A N 1
ATOM 712 C CA . PRO A 1 94 ? -16.103 14.448 -2.896 1.00 73.19 94 PRO A CA 1
ATOM 713 C C . PRO A 1 94 ? -17.476 13.963 -2.417 1.00 73.19 94 PRO A C 1
ATOM 715 O O . PRO A 1 94 ? -18.232 13.291 -3.131 1.00 73.19 94 PRO A O 1
ATOM 718 N N . ARG A 1 95 ? -17.849 14.390 -1.208 1.00 75.00 95 ARG A N 1
ATOM 719 C CA . ARG A 1 95 ? -19.233 14.287 -0.723 1.00 75.00 95 ARG A CA 1
ATOM 720 C C . ARG A 1 95 ? -20.190 14.958 -1.730 1.00 75.00 95 ARG A C 1
ATOM 722 O O . ARG A 1 95 ? -19.830 15.995 -2.289 1.00 75.00 95 ARG A O 1
ATOM 729 N N . PRO A 1 96 ? -21.401 14.414 -1.977 1.00 82.50 96 PRO A N 1
ATOM 730 C CA . PRO A 1 96 ? -22.050 13.275 -1.312 1.00 82.50 96 PRO A CA 1
ATOM 731 C C . PRO A 1 96 ? -21.814 11.913 -1.993 1.00 82.50 96 PRO A C 1
ATOM 733 O O . PRO A 1 96 ? -22.467 10.942 -1.636 1.00 82.50 96 PRO A O 1
ATOM 736 N N . ARG A 1 97 ? -20.943 11.830 -3.008 1.00 80.12 97 ARG A N 1
ATOM 737 C CA . ARG A 1 97 ? -20.820 10.635 -3.867 1.00 80.12 97 ARG A CA 1
ATOM 738 C C . ARG A 1 97 ? -19.869 9.562 -3.328 1.00 80.12 97 ARG A C 1
ATOM 740 O O . ARG A 1 97 ? -19.689 8.548 -3.987 1.00 80.12 97 ARG A O 1
ATOM 747 N N . GLY A 1 98 ? -19.259 9.789 -2.170 1.00 72.19 98 GLY A N 1
ATOM 748 C CA . GLY A 1 98 ? -18.380 8.833 -1.502 1.00 72.19 98 GLY A CA 1
ATOM 749 C C . GLY A 1 98 ? -18.750 8.644 -0.026 1.00 72.19 98 GLY A C 1
ATOM 750 O O . GLY A 1 98 ? -19.518 9.451 0.510 1.00 72.19 98 GLY A O 1
ATOM 751 N N . PRO A 1 99 ? -18.165 7.637 0.649 1.00 67.31 99 PRO A N 1
ATOM 752 C CA . PRO A 1 99 ? -17.286 6.604 0.084 1.00 67.31 99 PRO A CA 1
ATOM 753 C C . PRO A 1 99 ? -18.038 5.596 -0.807 1.00 67.31 99 PRO A C 1
ATOM 755 O O . PRO A 1 99 ? -19.228 5.373 -0.618 1.00 67.31 99 PRO A O 1
ATOM 758 N N . LEU A 1 100 ? -17.357 5.019 -1.806 1.00 71.56 100 LEU A N 1
ATOM 759 C CA . LEU A 1 100 ? -17.942 4.053 -2.760 1.00 71.56 100 LEU A CA 1
ATOM 760 C C . LEU A 1 100 ? -17.883 2.590 -2.267 1.00 71.56 100 LEU A C 1
ATOM 762 O O . LEU A 1 100 ? -18.014 1.670 -3.075 1.00 71.56 100 LEU A O 1
ATOM 766 N N . TRP A 1 101 ? -17.655 2.376 -0.969 1.00 70.06 101 TRP A N 1
ATOM 767 C CA . TRP A 1 101 ? -17.483 1.067 -0.332 1.00 70.06 101 TRP A CA 1
ATOM 768 C C . TRP A 1 101 ? -18.359 0.917 0.910 1.00 70.06 101 TRP A C 1
ATOM 770 O O . TRP A 1 101 ? -18.658 1.950 1.553 1.00 70.06 101 TRP A O 1
#

Organism: Aegilops tauschii subsp. strangulata (NCBI:txid200361)